Protein AF-A0A735I611-F1 (afdb_monomer_lite)

pLDDT: mean 88.87, std 7.79, range [66.56, 97.56]

Radius of gyration: 23.22 Å; chains: 1; bounding box: 45×21×59 Å

InterPro domains:
  IPR025948 HTH-like domain [PF13276] (1-38)
  IPR050900 Transposase IS3/IS150/IS904 [PTHR46889] (1-84)

Structure (mmCIF, N/CA/C/O backbone):
data_AF-A0A735I611-F1
#
_entry.id   AF-A0A735I611-F1
#
loop_
_atom_site.group_PDB
_atom_site.id
_atom_site.type_symbol
_atom_site.label_atom_id
_atom_site.label_alt_id
_atom_site.label_comp_id
_atom_site.label_asym_id
_atom_site.label_entity_id
_atom_site.label_seq_id
_atom_site.pdbx_PDB_ins_code
_atom_site.Cartn_x
_atom_site.Cartn_y
_atom_site.Cartn_z
_atom_site.occupancy
_atom_site.B_iso_or_equiv
_atom_site.auth_seq_id
_atom_site.auth_comp_id
_atom_site.auth_asym_id
_atom_site.auth_atom_id
_atom_site.pdbx_PDB_model_num
ATOM 1 N N . GLY A 1 1 ? -8.929 -3.965 10.930 1.00 89.56 1 GLY A N 1
ATOM 2 C CA . GLY A 1 1 ? -9.175 -4.982 11.978 1.00 89.56 1 GLY A CA 1
ATOM 3 C C . GLY A 1 1 ? -8.574 -4.505 13.278 1.00 89.56 1 GLY A C 1
ATOM 4 O O . GLY A 1 1 ? -7.835 -3.531 13.220 1.00 89.56 1 GLY A O 1
ATOM 5 N N . ALA A 1 2 ? -8.867 -5.158 14.407 1.00 94.44 2 ALA A N 1
ATOM 6 C CA . ALA A 1 2 ? -8.460 -4.665 15.729 1.00 94.44 2 ALA A CA 1
ATOM 7 C C . ALA A 1 2 ? -6.975 -4.248 15.830 1.00 94.44 2 ALA A C 1
ATOM 9 O O . ALA A 1 2 ? -6.760 -3.148 16.313 1.00 94.44 2 ALA A O 1
ATOM 10 N N . PRO A 1 3 ? -5.981 -4.998 15.297 1.00 95.12 3 PRO A N 1
ATOM 11 C CA . PRO A 1 3 ? -4.572 -4.589 15.380 1.00 95.12 3 PRO A CA 1
ATOM 12 C C . PRO A 1 3 ? -4.288 -3.234 14.719 1.00 95.12 3 PRO A C 1
ATOM 14 O O . PRO A 1 3 ? -3.865 -2.306 15.393 1.00 95.12 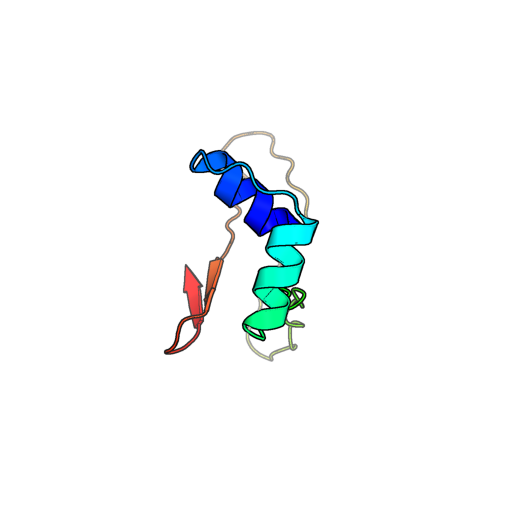3 PRO A O 1
ATOM 17 N N . ARG A 1 4 ? -4.641 -3.080 13.432 1.00 93.88 4 ARG A N 1
ATOM 18 C CA . ARG A 1 4 ? -4.440 -1.818 12.692 1.00 93.88 4 ARG A CA 1
ATOM 19 C C . ARG A 1 4 ? -5.147 -0.633 13.347 1.00 93.88 4 ARG A C 1
ATOM 21 O O . ARG A 1 4 ? -4.585 0.447 13.410 1.00 93.88 4 ARG A O 1
ATOM 28 N N . LEU A 1 5 ? -6.368 -0.851 13.840 1.00 94.81 5 LEU A N 1
ATOM 29 C CA . LEU A 1 5 ? -7.120 0.203 14.518 1.00 94.81 5 LEU A CA 1
ATOM 30 C C . LEU A 1 5 ? -6.470 0.577 15.858 1.00 94.81 5 LEU A C 1
ATOM 32 O O . LEU A 1 5 ? -6.468 1.741 16.228 1.00 94.81 5 LEU A O 1
ATOM 36 N N . THR A 1 6 ? -5.901 -0.388 16.586 1.00 96.88 6 THR A N 1
ATOM 37 C CA . THR A 1 6 ? -5.136 -0.104 17.806 1.00 96.88 6 THR A CA 1
ATOM 38 C C . THR A 1 6 ? -3.883 0.717 17.514 1.00 96.88 6 THR A C 1
ATOM 40 O O . THR A 1 6 ? -3.595 1.636 18.275 1.00 96.88 6 THR A O 1
ATOM 43 N N . ASP A 1 7 ? -3.161 0.430 16.431 1.00 96.94 7 ASP A N 1
ATOM 44 C CA . ASP A 1 7 ? -1.977 1.209 16.048 1.00 96.94 7 ASP A CA 1
ATOM 45 C C . ASP A 1 7 ? -2.344 2.651 15.663 1.00 96.94 7 ASP A C 1
ATOM 47 O O . ASP A 1 7 ? -1.679 3.595 16.082 1.00 96.94 7 ASP A O 1
ATOM 51 N N . GLU A 1 8 ? -3.454 2.836 14.949 1.00 96.62 8 GLU A N 1
ATOM 52 C CA . GLU A 1 8 ? -3.972 4.159 14.587 1.00 96.62 8 GLU A CA 1
ATOM 53 C C . GLU A 1 8 ? -4.458 4.953 15.811 1.00 96.62 8 GLU A C 1
ATOM 55 O O . GLU A 1 8 ? -4.129 6.127 15.964 1.00 96.62 8 GLU A O 1
ATOM 60 N N . LEU A 1 9 ? -5.160 4.299 16.744 1.00 96.62 9 LEU A N 1
ATOM 61 C CA . LEU A 1 9 ? -5.550 4.903 18.021 1.00 96.62 9 LEU A CA 1
ATOM 62 C C . LEU A 1 9 ? -4.324 5.335 18.838 1.00 96.62 9 LEU A C 1
ATOM 64 O O . LEU A 1 9 ? -4.327 6.428 19.400 1.00 96.62 9 LEU A O 1
ATOM 68 N N . ARG A 1 10 ? -3.253 4.529 18.852 1.00 97.50 10 ARG A N 1
ATOM 69 C CA . ARG A 1 10 ? -1.986 4.893 19.509 1.00 97.50 10 ARG A CA 1
ATOM 70 C C . ARG A 1 10 ? -1.331 6.106 18.864 1.00 97.50 10 ARG A C 1
ATOM 72 O O . ARG A 1 10 ? -0.853 6.970 19.591 1.00 97.50 10 ARG A O 1
ATOM 79 N N . ALA A 1 11 ? -1.335 6.194 17.534 1.00 97.38 11 ALA A N 1
ATOM 80 C CA . ALA A 1 11 ? -0.816 7.359 16.814 1.00 97.38 11 ALA A CA 1
ATOM 81 C C . ALA A 1 11 ? -1.595 8.646 17.145 1.00 97.38 11 ALA A C 1
ATOM 83 O O . ALA A 1 11 ? -1.023 9.730 17.142 1.00 97.38 11 ALA A O 1
ATOM 84 N N . GLN A 1 12 ? -2.878 8.522 17.495 1.00 97.06 12 GLN A N 1
ATOM 85 C CA . GLN A 1 12 ? -3.726 9.622 17.969 1.00 97.06 12 GLN A CA 1
ATOM 86 C C . GLN A 1 12 ? -3.606 9.888 19.485 1.00 97.06 12 GLN A C 1
ATOM 88 O O . GLN A 1 12 ? -4.344 10.709 20.022 1.00 97.06 12 GLN A O 1
ATOM 93 N N . GLY A 1 13 ? -2.703 9.198 20.192 1.00 97.56 13 GLY A N 1
ATOM 94 C CA . GLY A 1 13 ? -2.473 9.363 21.633 1.00 97.56 13 GLY A CA 1
ATOM 95 C C . GLY A 1 13 ? -3.348 8.488 22.537 1.00 97.56 13 GLY A C 1
ATOM 96 O O . GLY A 1 13 ? -3.194 8.520 23.757 1.00 97.56 13 GLY A O 1
ATOM 97 N N . TYR A 1 14 ? -4.229 7.658 21.977 1.00 96.75 14 TYR A N 1
ATOM 98 C CA . TYR A 1 14 ? -5.083 6.760 22.751 1.00 96.75 14 TYR A CA 1
ATOM 99 C C . TYR A 1 14 ? -4.412 5.406 22.993 1.00 96.75 14 TYR A C 1
ATOM 101 O O . TYR A 1 14 ? -4.150 4.630 22.070 1.00 96.75 14 TYR A O 1
ATOM 109 N N . GLN A 1 15 ? -4.196 5.062 24.262 1.00 95.31 15 GLN A N 1
ATOM 110 C CA . GLN A 1 15 ? -3.621 3.773 24.640 1.00 95.31 15 GLN A CA 1
ATOM 111 C C . GLN A 1 15 ? -4.704 2.763 25.028 1.00 95.31 15 GLN A C 1
ATOM 113 O O . GLN A 1 15 ? -5.151 2.699 26.170 1.00 95.31 15 GLN A O 1
ATOM 118 N N . PHE A 1 16 ? -5.096 1.921 24.071 1.00 96.25 16 PHE A N 1
ATOM 119 C CA . PHE A 1 16 ? -6.004 0.798 24.312 1.00 96.25 16 PHE A CA 1
ATOM 120 C C . PHE A 1 16 ? -5.335 -0.550 24.029 1.00 96.25 16 PHE A C 1
ATOM 122 O O . PHE A 1 16 ? -4.512 -0.691 23.124 1.00 96.25 16 PHE A O 1
ATOM 129 N N . ASN A 1 17 ? -5.728 -1.581 24.782 1.00 96.88 17 ASN A N 1
ATOM 130 C CA . ASN A 1 17 ? -5.354 -2.959 24.474 1.00 96.88 17 ASN A CA 1
ATOM 131 C C . ASN A 1 17 ? -6.112 -3.442 23.223 1.00 96.88 17 ASN A C 1
ATOM 133 O O . ASN A 1 17 ? -7.312 -3.193 23.074 1.00 96.88 17 ASN A O 1
ATOM 137 N N . VAL A 1 18 ? -5.440 -4.206 22.358 1.00 97.25 18 VAL A N 1
ATOM 138 C CA . VAL A 1 18 ? -6.035 -4.824 21.159 1.00 97.25 18 VAL A CA 1
ATOM 139 C C . VAL A 1 18 ? -7.296 -5.635 21.491 1.00 97.25 18 VAL A C 1
ATOM 141 O O . VAL A 1 18 ? -8.263 -5.605 20.731 1.00 97.25 18 VAL A O 1
ATOM 144 N N . LYS A 1 19 ? -7.347 -6.318 22.645 1.00 97.50 19 LYS A N 1
ATOM 145 C CA . LYS A 1 19 ? -8.529 -7.071 23.107 1.00 97.50 19 LYS A CA 1
ATOM 146 C C . LYS A 1 19 ? -9.731 -6.161 23.373 1.00 97.50 19 LYS A C 1
ATOM 148 O O . LYS A 1 19 ? -10.852 -6.530 23.021 1.00 97.50 19 LYS A O 1
ATOM 153 N N . THR A 1 20 ? -9.501 -4.975 23.936 1.00 97.19 20 THR A N 1
ATOM 154 C CA . THR A 1 20 ? -10.539 -3.963 24.189 1.00 97.19 20 THR A CA 1
ATOM 155 C C . THR A 1 20 ? -11.104 -3.442 22.875 1.00 97.19 20 THR A C 1
ATOM 157 O O . THR A 1 20 ? -12.320 -3.429 22.683 1.00 97.19 20 THR A O 1
ATOM 160 N N . VAL A 1 21 ? -10.229 -3.106 21.924 1.00 96.81 21 VAL A N 1
ATOM 161 C CA . VAL A 1 21 ? -10.632 -2.678 20.578 1.00 96.81 21 VAL A CA 1
ATOM 162 C C . VAL A 1 21 ? -11.404 -3.794 19.865 1.00 96.81 21 VAL A C 1
ATOM 164 O O . VAL A 1 21 ? -12.477 -3.554 19.319 1.00 96.81 21 VAL A O 1
ATOM 167 N N . ALA A 1 22 ? -10.934 -5.042 19.941 1.00 96.88 22 ALA A N 1
ATOM 168 C CA . ALA A 1 22 ? -11.618 -6.198 19.362 1.00 96.88 22 ALA A CA 1
ATOM 169 C C . ALA A 1 22 ? -12.988 -6.478 20.004 1.00 96.88 22 ALA A C 1
ATOM 171 O O . ALA A 1 22 ? -13.921 -6.887 19.315 1.00 96.88 22 ALA A O 1
ATOM 172 N N . ALA A 1 23 ? -13.133 -6.302 21.320 1.00 97.44 23 ALA A N 1
ATOM 173 C CA . ALA A 1 23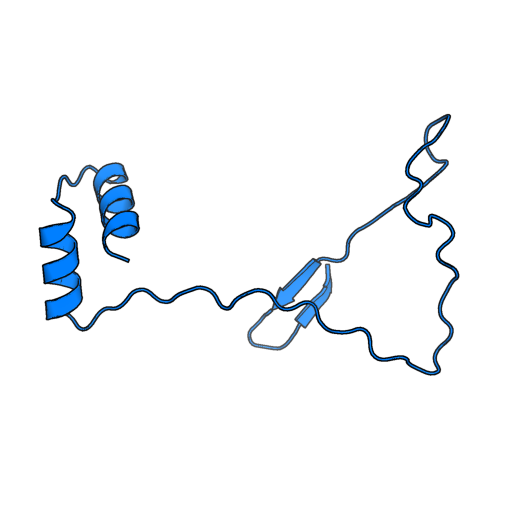 ? -14.423 -6.406 22.002 1.00 97.44 23 ALA A CA 1
ATOM 174 C C . ALA A 1 23 ? -15.374 -5.281 21.571 1.00 97.44 23 ALA A C 1
ATOM 176 O O . ALA A 1 23 ? -16.537 -5.547 21.283 1.00 97.44 23 ALA A O 1
ATOM 177 N N . SER A 1 24 ? -14.871 -4.050 21.447 1.00 96.50 24 SER A N 1
ATOM 178 C CA . SER A 1 24 ? -15.654 -2.909 20.970 1.00 96.50 24 SER A CA 1
ATOM 179 C C . SER A 1 24 ? -16.161 -3.113 19.540 1.00 96.50 24 SER A C 1
ATOM 181 O O . SER A 1 24 ? -17.354 -2.957 19.293 1.00 96.50 24 SER A O 1
ATOM 183 N N . LEU A 1 25 ? -15.287 -3.556 18.628 1.00 96.44 25 LEU A N 1
ATOM 184 C CA . LEU A 1 25 ? -15.661 -3.893 17.252 1.00 96.44 25 LEU A CA 1
ATOM 185 C C . LEU A 1 25 ? -16.764 -4.962 17.214 1.00 96.44 25 LEU A C 1
ATOM 187 O O . LEU A 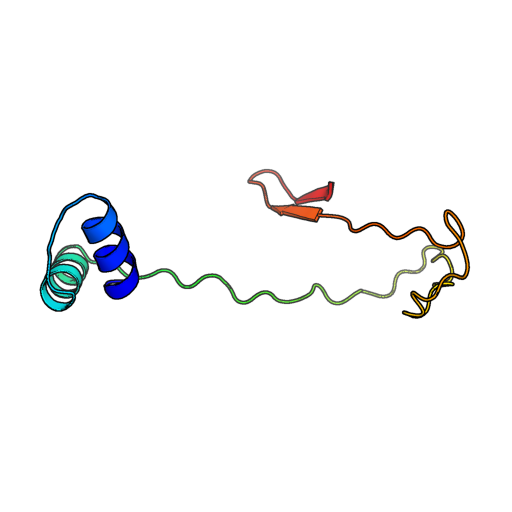1 25 ? -17.748 -4.792 16.503 1.00 96.44 25 LEU A O 1
ATOM 191 N N . ARG A 1 26 ? -16.648 -6.021 18.031 1.00 95.88 26 ARG A N 1
ATOM 192 C CA . ARG A 1 26 ? -17.670 -7.079 18.137 1.00 95.88 26 ARG A CA 1
ATOM 193 C C . ARG A 1 26 ? -19.012 -6.556 18.648 1.00 95.88 26 ARG A C 1
ATOM 195 O O . ARG A 1 26 ? -20.030 -6.870 18.044 1.00 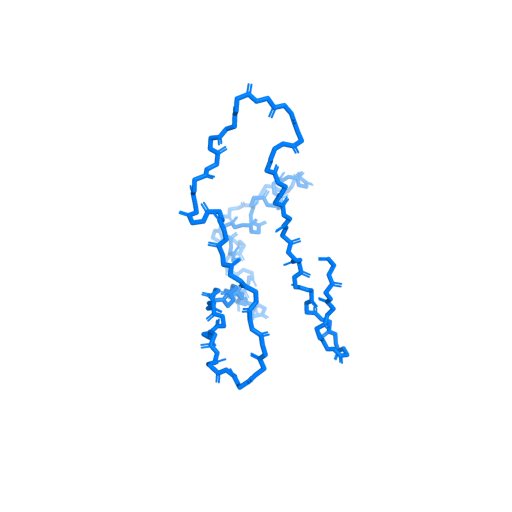95.88 26 ARG A O 1
ATOM 202 N N . ARG A 1 27 ? -19.018 -5.738 19.709 1.00 97.31 27 ARG A N 1
ATOM 203 C CA . ARG A 1 27 ? -20.251 -5.129 20.253 1.00 97.31 27 ARG A CA 1
ATOM 204 C C . ARG A 1 27 ? -20.978 -4.260 19.227 1.00 97.31 27 ARG A C 1
ATOM 206 O O . ARG A 1 27 ? -22.197 -4.206 19.243 1.00 97.31 27 ARG A O 1
ATOM 213 N N . GLN A 1 28 ? -20.232 -3.608 18.340 1.00 97.25 28 GLN A N 1
ATOM 214 C CA . GLN A 1 28 ? -20.773 -2.750 17.282 1.00 97.25 28 GLN A CA 1
ATOM 215 C C . GLN A 1 28 ? -21.070 -3.506 15.973 1.00 97.25 28 GLN A C 1
ATOM 217 O O . GLN A 1 28 ? -21.454 -2.888 14.985 1.00 97.25 28 GLN A O 1
ATOM 222 N N . GLY A 1 29 ? -20.839 -4.823 15.914 1.00 95.31 29 GLY A N 1
ATOM 223 C CA . GLY A 1 29 ? -20.980 -5.601 14.676 1.00 95.31 29 GLY A CA 1
ATOM 224 C C . GLY A 1 29 ? -19.972 -5.226 13.578 1.00 95.31 29 GLY A C 1
ATOM 225 O O . GLY A 1 29 ? -20.142 -5.599 12.416 1.00 95.31 29 GLY A O 1
ATOM 226 N N . LEU A 1 30 ? -18.905 -4.499 13.921 1.00 94.38 30 LEU A N 1
ATOM 227 C CA . LEU A 1 30 ? -17.884 -4.046 12.984 1.00 94.38 30 LEU A CA 1
ATOM 228 C C . LEU A 1 30 ? -16.864 -5.155 12.723 1.00 94.38 30 LEU A C 1
ATOM 230 O O . LEU A 1 30 ? -16.282 -5.744 13.636 1.00 94.38 30 LEU A O 1
ATOM 234 N N . ARG A 1 31 ? -16.584 -5.400 11.441 1.00 89.75 31 ARG A N 1
ATOM 235 C CA . ARG A 1 31 ? -15.591 -6.381 10.989 1.00 89.75 31 ARG A CA 1
ATOM 236 C C . ARG A 1 31 ? -14.588 -5.754 10.038 1.00 89.75 31 ARG A C 1
ATOM 238 O O . ARG A 1 31 ? -14.907 -4.847 9.274 1.00 89.75 31 ARG A O 1
ATOM 245 N N . ALA A 1 32 ? -13.359 -6.263 10.063 1.00 87.38 32 ALA A N 1
ATOM 246 C CA . ALA A 1 32 ? -12.343 -5.841 9.111 1.00 87.38 32 ALA A CA 1
ATOM 247 C C . ALA A 1 32 ? -12.773 -6.219 7.687 1.00 87.38 32 ALA A C 1
ATOM 249 O O . ALA A 1 32 ? -13.027 -7.390 7.411 1.00 87.38 32 ALA A O 1
ATOM 250 N N . LYS A 1 33 ? -12.805 -5.245 6.777 1.00 86.44 33 LYS A N 1
ATOM 251 C CA . LYS A 1 33 ? -12.946 -5.512 5.347 1.00 86.44 33 LYS A CA 1
ATOM 252 C C . LYS A 1 33 ? -11.562 -5.805 4.775 1.00 86.44 33 LYS A C 1
ATOM 254 O O . LYS A 1 33 ? -10.694 -4.935 4.784 1.00 86.44 33 LYS A O 1
ATOM 259 N N . ALA A 1 34 ? -11.339 -7.035 4.320 1.00 81.06 34 ALA A N 1
ATOM 260 C CA . ALA A 1 34 ? -10.142 -7.352 3.551 1.00 81.06 34 ALA A CA 1
ATOM 261 C C . ALA A 1 34 ? -10.207 -6.630 2.197 1.00 81.06 34 ALA A C 1
ATOM 263 O O . ALA A 1 34 ? -11.274 -6.562 1.578 1.00 81.06 34 ALA A O 1
ATOM 264 N N . SER A 1 35 ? -9.078 -6.091 1.733 1.00 77.25 35 SER A N 1
ATOM 265 C CA . SER A 1 35 ? -8.977 -5.625 0.353 1.00 77.25 35 SER A CA 1
ATOM 266 C C . SER A 1 35 ? -9.174 -6.816 -0.585 1.00 77.25 35 SER A C 1
ATOM 268 O O . SER A 1 35 ? -8.733 -7.936 -0.312 1.00 77.25 35 SER A O 1
ATOM 270 N N . ARG A 1 36 ? -9.881 -6.594 -1.697 1.00 78.88 36 ARG A N 1
ATOM 271 C CA . ARG A 1 36 ? -10.024 -7.622 -2.729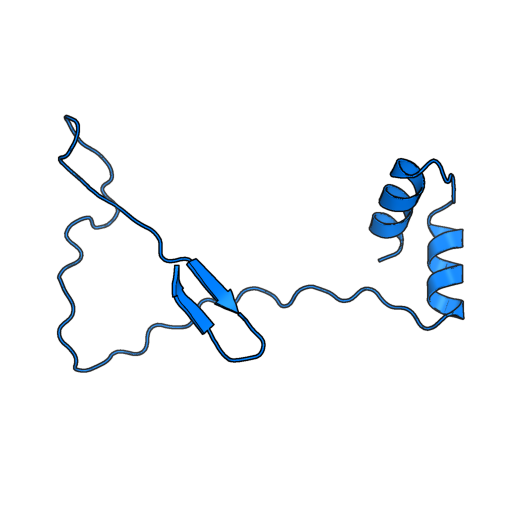 1.00 78.88 36 ARG A CA 1
ATOM 272 C C . ARG A 1 36 ? -8.631 -7.933 -3.269 1.00 78.88 36 ARG A C 1
ATOM 274 O O . ARG A 1 36 ? -7.920 -7.012 -3.663 1.00 78.88 36 ARG A O 1
ATOM 281 N N . ARG A 1 37 ? -8.253 -9.215 -3.307 1.00 79.38 37 ARG A N 1
ATOM 282 C CA . ARG A 1 37 ? -6.984 -9.639 -3.912 1.00 79.38 37 ARG A CA 1
ATOM 283 C C . ARG A 1 37 ? -6.917 -9.100 -5.342 1.00 79.38 37 ARG A C 1
ATOM 285 O O . ARG A 1 37 ? -7.862 -9.302 -6.109 1.00 79.38 37 ARG A O 1
ATOM 292 N N . PHE A 1 38 ? -5.821 -8.423 -5.677 1.00 76.62 38 PHE A N 1
ATOM 293 C CA . PHE A 1 38 ? -5.571 -7.992 -7.046 1.00 76.62 38 PHE A CA 1
ATOM 294 C C . PHE A 1 38 ? -5.586 -9.218 -7.962 1.00 76.62 38 PHE A C 1
ATOM 296 O O . PHE A 1 38 ? -4.960 -10.239 -7.667 1.00 76.62 38 PHE A O 1
ATOM 303 N N . ARG A 1 39 ? -6.355 -9.131 -9.044 1.00 74.38 39 ARG A N 1
ATOM 304 C CA . ARG A 1 39 ? -6.362 -10.116 -10.120 1.00 74.38 39 ARG A CA 1
ATOM 305 C C . ARG A 1 39 ? -6.010 -9.353 -11.391 1.00 74.38 39 ARG A C 1
ATOM 307 O O . ARG A 1 39 ? -6.798 -8.473 -11.746 1.00 74.38 39 ARG A O 1
ATOM 314 N N . PRO A 1 40 ? -4.869 -9.646 -12.037 1.00 68.12 40 PRO A N 1
ATOM 315 C CA . PRO A 1 40 ? -4.565 -9.039 -13.319 1.00 68.12 40 PRO A CA 1
ATOM 316 C C . PRO A 1 40 ? -5.693 -9.376 -14.293 1.00 68.12 40 PRO A C 1
ATOM 318 O O . PRO A 1 40 ? -6.187 -10.507 -14.319 1.00 68.12 40 PRO A O 1
ATOM 321 N N . VAL A 1 41 ? -6.144 -8.378 -15.049 1.00 73.19 41 VAL A N 1
ATOM 322 C CA . VAL A 1 41 ? -7.096 -8.607 -16.134 1.00 73.19 41 VAL A CA 1
ATOM 323 C C . VAL A 1 41 ? -6.359 -9.450 -17.171 1.00 73.19 41 VAL A C 1
ATOM 325 O O . VAL A 1 41 ? -5.313 -9.034 -17.665 1.00 73.19 41 VAL A O 1
ATOM 328 N N . SER A 1 42 ? -6.846 -10.658 -17.464 1.00 66.56 42 SER A N 1
ATOM 329 C CA . SER A 1 42 ? -6.254 -11.460 -18.530 1.00 66.56 42 SER A CA 1
ATOM 330 C C . SER A 1 42 ? -6.470 -10.738 -19.854 1.00 66.56 42 SER A C 1
ATOM 332 O O . SER A 1 42 ? -7.607 -10.453 -20.241 1.00 66.56 42 SER A O 1
ATOM 334 N N . TYR A 1 43 ? -5.370 -10.426 -20.537 1.00 71.44 43 TYR A N 1
ATOM 335 C CA . TYR A 1 43 ? -5.407 -9.892 -21.890 1.00 71.44 43 TYR A CA 1
ATOM 336 C C . TYR A 1 43 ? -6.234 -10.836 -22.771 1.00 71.44 43 TYR A C 1
ATOM 338 O O . TYR A 1 43 ? -5.903 -12.014 -22.927 1.00 71.44 43 TYR A O 1
ATOM 346 N N . ARG A 1 44 ? -7.343 -10.334 -23.317 1.00 74.75 44 ARG A N 1
ATOM 347 C CA . ARG A 1 44 ? -8.109 -11.053 -24.334 1.00 74.75 44 ARG A CA 1
ATOM 348 C C . ARG A 1 44 ? -7.476 -10.729 -25.680 1.00 74.75 44 ARG A C 1
ATOM 350 O O . ARG A 1 44 ? -7.370 -9.554 -26.022 1.00 74.75 44 ARG A O 1
ATOM 357 N N . LYS A 1 45 ? -7.080 -11.756 -26.440 1.00 74.44 45 LYS A N 1
ATOM 358 C CA . LYS A 1 45 ? -6.641 -11.568 -27.829 1.00 74.44 45 LYS A CA 1
ATOM 359 C C . LYS A 1 45 ? -7.743 -10.834 -28.591 1.00 74.44 45 LYS A C 1
ATOM 361 O O . LYS A 1 45 ? -8.881 -11.295 -28.625 1.00 74.44 45 LYS A O 1
ATOM 366 N N . HIS A 1 46 ? -7.390 -9.702 -29.178 1.00 80.44 46 HIS A N 1
ATOM 367 C CA . HIS A 1 46 ? -8.254 -8.926 -30.055 1.00 80.44 46 HIS A CA 1
ATOM 368 C C . HIS A 1 46 ? -7.667 -8.909 -31.467 1.00 80.44 46 HIS A C 1
ATOM 370 O O . HIS A 1 46 ? -6.459 -9.049 -31.638 1.00 80.44 46 HIS A O 1
ATOM 376 N N . GLY A 1 47 ? -8.515 -8.717 -32.478 1.00 82.12 47 GLY A N 1
ATOM 377 C CA . GLY A 1 47 ? -8.088 -8.625 -33.881 1.00 82.12 47 GLY A CA 1
ATOM 378 C C . GLY A 1 47 ? -7.507 -7.265 -34.285 1.00 82.12 47 GLY A C 1
ATOM 379 O O . GLY A 1 47 ? -7.156 -7.085 -35.445 1.00 82.12 47 GLY A O 1
ATOM 380 N N . LEU A 1 48 ? -7.437 -6.297 -33.363 1.00 85.19 48 LEU A N 1
ATOM 381 C CA . LEU A 1 48 ? -6.841 -4.986 -33.635 1.00 85.19 48 LEU A CA 1
ATOM 382 C C . LEU A 1 48 ? -5.311 -5.093 -33.752 1.00 85.19 48 LEU A C 1
ATOM 384 O O . LEU A 1 48 ? -4.728 -5.922 -33.044 1.00 85.19 48 LEU A O 1
ATOM 388 N N . PRO A 1 49 ? -4.660 -4.247 -34.576 1.00 83.75 49 PRO A N 1
ATOM 389 C CA . PRO A 1 49 ? -3.206 -4.188 -34.666 1.00 83.75 49 PRO A CA 1
ATOM 390 C C . PRO A 1 49 ? -2.563 -3.985 -33.291 1.00 83.75 49 PRO A C 1
ATOM 392 O O . PRO A 1 49 ? -2.973 -3.116 -32.522 1.00 83.75 49 PRO A O 1
ATOM 395 N N . VAL A 1 50 ? -1.552 -4.795 -32.988 1.00 82.00 50 VAL A N 1
ATOM 396 C CA . VAL A 1 50 ? -0.734 -4.683 -31.777 1.00 82.00 50 VAL A CA 1
ATOM 397 C C . VAL A 1 50 ? 0.678 -4.332 -32.220 1.00 82.00 50 VAL A C 1
ATOM 399 O O . VAL A 1 50 ? 1.265 -5.062 -33.017 1.00 82.00 50 VAL A O 1
ATOM 402 N N . SER A 1 51 ? 1.218 -3.226 -31.714 1.00 83.69 51 SER A N 1
ATOM 403 C CA . SER A 1 51 ? 2.619 -2.866 -31.941 1.00 83.69 51 SER A CA 1
ATOM 404 C C . SER A 1 51 ? 3.546 -3.913 -31.326 1.00 83.69 51 SER A C 1
ATOM 406 O O . SER A 1 51 ? 3.273 -4.440 -30.245 1.00 83.69 51 SER A O 1
ATOM 408 N N . GLU A 1 52 ? 4.657 -4.212 -31.997 1.00 86.44 52 GLU A N 1
ATOM 409 C CA . GLU A 1 52 ? 5.636 -5.163 -31.476 1.00 86.44 52 GLU A CA 1
ATOM 410 C C . GLU A 1 52 ? 6.221 -4.674 -30.139 1.00 86.44 52 GLU A C 1
ATOM 412 O O . GLU A 1 52 ? 6.596 -3.510 -29.987 1.00 86.44 52 GLU A O 1
ATOM 417 N N . ASN A 1 53 ? 6.336 -5.579 -29.160 1.00 86.81 53 ASN A N 1
ATOM 418 C CA . ASN A 1 53 ? 7.103 -5.312 -27.947 1.00 86.81 53 ASN A CA 1
ATOM 419 C C . ASN A 1 53 ? 8.602 -5.384 -28.272 1.00 86.81 53 ASN A C 1
ATOM 421 O O . ASN A 1 53 ? 9.210 -6.452 -28.183 1.00 86.81 53 ASN A O 1
ATOM 425 N N . LEU A 1 54 ? 9.178 -4.240 -28.638 1.00 88.50 54 LEU A N 1
ATOM 426 C CA . LEU A 1 54 ? 10.600 -4.103 -28.966 1.00 88.50 54 LEU A CA 1
ATOM 427 C C . LEU A 1 54 ? 11.513 -4.248 -27.741 1.00 88.50 54 LEU A C 1
ATOM 429 O O . LEU A 1 54 ? 12.673 -4.620 -27.880 1.00 88.50 54 LEU A O 1
ATOM 433 N N . LEU A 1 55 ? 10.994 -3.967 -26.541 1.00 88.88 55 LEU A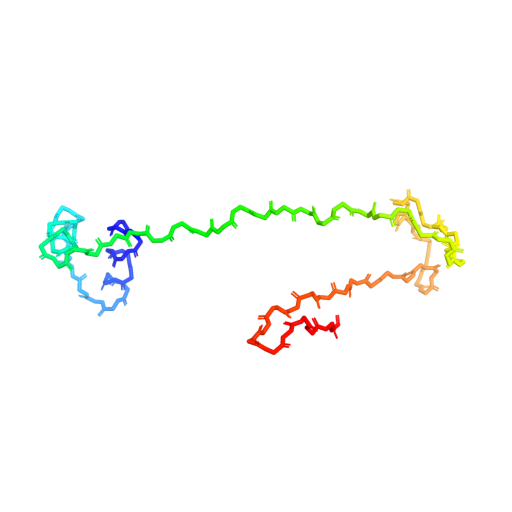 N 1
ATOM 434 C CA . LEU A 1 55 ? 11.789 -3.941 -25.316 1.00 88.88 55 LEU A CA 1
ATOM 435 C C . LEU A 1 55 ? 12.072 -5.349 -24.789 1.00 88.88 55 LEU A C 1
ATOM 437 O O . LEU A 1 55 ? 13.163 -5.607 -24.306 1.00 88.88 55 LEU A O 1
ATOM 441 N N . LYS A 1 56 ? 11.086 -6.259 -24.841 1.00 88.81 56 LYS A N 1
ATOM 442 C CA . LYS A 1 56 ? 11.196 -7.653 -24.351 1.00 88.81 56 LYS A CA 1
ATOM 443 C C . LYS A 1 56 ? 11.823 -7.777 -22.946 1.00 88.81 56 LYS A C 1
ATOM 445 O O . LYS A 1 56 ? 12.494 -8.758 -22.656 1.00 88.81 56 LYS A O 1
ATOM 450 N N . GLN A 1 57 ? 11.568 -6.791 -22.075 1.00 87.94 57 GLN A N 1
ATOM 451 C CA . GLN A 1 57 ? 12.157 -6.647 -20.729 1.00 87.94 57 GLN A CA 1
ATOM 452 C C . GLN A 1 57 ? 13.684 -6.444 -20.684 1.00 87.94 57 GLN A C 1
ATOM 454 O O . GLN A 1 57 ? 14.277 -6.491 -19.610 1.00 87.94 57 GLN A O 1
ATOM 459 N N . ASP A 1 58 ? 14.328 -6.161 -21.813 1.00 92.62 58 ASP A N 1
ATOM 460 C CA . ASP A 1 58 ? 15.691 -5.650 -21.836 1.00 92.62 58 ASP A CA 1
ATOM 461 C C . ASP A 1 58 ? 15.675 -4.139 -21.557 1.00 92.62 58 ASP A C 1
ATOM 463 O O . ASP A 1 58 ? 15.381 -3.317 -22.429 1.00 92.62 58 ASP A O 1
ATOM 467 N N . PHE A 1 59 ? 16.014 -3.769 -20.324 1.00 89.56 59 PHE A N 1
ATOM 468 C CA . PHE A 1 59 ? 16.089 -2.377 -19.875 1.00 89.56 59 PHE A CA 1
ATOM 469 C C . PHE A 1 59 ? 17.494 -1.770 -19.988 1.00 89.56 59 PHE A C 1
ATOM 471 O O . PHE A 1 59 ? 17.675 -0.605 -19.640 1.00 89.56 59 PHE A O 1
ATOM 478 N N . TYR A 1 60 ? 18.492 -2.520 -20.469 1.00 93.81 60 TYR A N 1
ATOM 479 C CA . TYR A 1 60 ? 19.845 -1.991 -20.620 1.00 93.81 60 TYR A CA 1
ATOM 480 C C . TYR A 1 60 ? 19.894 -0.920 -21.721 1.00 93.81 60 TYR A C 1
ATOM 482 O O . TYR A 1 60 ? 19.372 -1.125 -22.817 1.00 93.81 60 TYR A O 1
ATOM 490 N N . ALA A 1 61 ? 20.539 0.214 -21.448 1.00 93.75 61 ALA A N 1
ATOM 491 C CA . ALA A 1 61 ? 20.791 1.284 -22.410 1.00 93.75 61 ALA A CA 1
ATOM 492 C C . ALA A 1 61 ? 22.216 1.820 -22.214 1.00 93.75 61 ALA A C 1
ATOM 494 O O . ALA A 1 61 ? 22.670 1.970 -21.080 1.00 93.75 61 ALA A O 1
ATOM 495 N N . SER A 1 62 ? 22.923 2.109 -23.310 1.00 95.81 62 SER A N 1
ATOM 496 C CA . SER A 1 62 ? 24.288 2.655 -23.281 1.00 95.81 62 SER A CA 1
ATOM 497 C C . SER A 1 62 ? 24.325 4.180 -23.142 1.00 95.81 62 SER A C 1
ATOM 499 O O . SER A 1 62 ? 25.383 4.749 -22.883 1.00 95.81 62 SER A O 1
ATOM 501 N N . GLY A 1 63 ? 23.178 4.847 -23.292 1.00 95.56 63 GLY A N 1
ATOM 502 C CA . GLY A 1 63 ? 23.034 6.288 -23.134 1.00 95.56 63 GLY A CA 1
ATOM 503 C C . GLY A 1 63 ? 21.576 6.722 -22.940 1.00 95.56 63 GLY A C 1
ATOM 504 O O . GLY A 1 63 ? 20.656 5.910 -23.082 1.00 95.56 63 GLY A O 1
ATOM 505 N N . PRO A 1 64 ? 21.343 8.004 -22.608 1.00 94.06 64 PRO A N 1
ATOM 506 C CA . PRO A 1 64 ? 19.998 8.547 -22.441 1.00 94.06 64 PRO A CA 1
ATOM 507 C C . PRO A 1 64 ? 19.193 8.490 -23.749 1.00 94.06 64 PRO A C 1
ATOM 509 O O . PRO A 1 64 ? 19.752 8.432 -24.842 1.00 94.06 64 PRO A O 1
ATOM 512 N N . ASN A 1 65 ? 17.864 8.543 -23.635 1.00 91.81 65 ASN A N 1
ATOM 513 C CA . ASN A 1 65 ? 16.912 8.603 -24.756 1.00 91.81 65 ASN A CA 1
ATOM 514 C C . ASN A 1 65 ? 16.904 7.402 -25.725 1.00 91.81 65 ASN A C 1
ATOM 516 O O . ASN A 1 65 ? 16.297 7.498 -26.789 1.00 91.81 65 ASN A O 1
ATOM 520 N N . GLN A 1 66 ? 17.505 6.264 -25.370 1.00 93.81 66 GLN A N 1
ATOM 521 C CA . GLN A 1 66 ? 17.506 5.060 -26.218 1.00 93.81 66 GLN A CA 1
ATOM 522 C C . GLN A 1 66 ? 16.290 4.151 -26.004 1.00 93.81 66 GLN A C 1
ATOM 524 O O . GLN A 1 66 ? 15.860 3.457 -26.922 1.00 93.81 66 GLN A O 1
ATOM 529 N N . LYS A 1 67 ? 15.736 4.141 -24.789 1.00 92.56 67 LYS A N 1
ATOM 530 C CA . LYS A 1 67 ? 14.575 3.334 -24.404 1.00 92.56 67 LYS A CA 1
ATOM 531 C C . LYS A 1 67 ? 13.656 4.191 -23.541 1.00 92.56 67 LYS A C 1
ATOM 533 O O . LYS A 1 67 ? 14.109 4.801 -22.577 1.00 92.56 67 LYS A O 1
ATOM 538 N N . TRP A 1 68 ? 12.378 4.232 -23.904 1.00 89.06 68 TRP A N 1
ATOM 539 C CA . TRP A 1 68 ? 11.339 4.974 -23.195 1.00 89.06 68 TRP A CA 1
ATOM 540 C C . TRP A 1 68 ? 10.272 3.983 -22.755 1.00 89.06 68 TRP A C 1
ATOM 542 O O . TRP A 1 68 ? 9.787 3.189 -23.560 1.00 89.06 68 TRP A O 1
ATOM 552 N N . VAL A 1 69 ? 9.932 4.010 -21.472 1.00 87.44 69 VAL A N 1
ATOM 553 C CA . VAL A 1 69 ? 8.922 3.130 -20.883 1.00 87.44 69 VAL A CA 1
ATOM 554 C C . VAL A 1 69 ? 7.992 3.998 -20.051 1.00 87.44 69 VAL A C 1
ATOM 556 O O . VAL A 1 69 ? 8.451 4.885 -19.335 1.00 87.44 69 VAL A O 1
ATOM 559 N N . GLY A 1 70 ? 6.695 3.743 -20.160 1.00 85.25 70 GLY A N 1
ATOM 560 C CA . GLY A 1 70 ? 5.664 4.353 -19.333 1.00 85.25 70 GLY A CA 1
ATOM 561 C C . GLY A 1 70 ? 4.744 3.273 -18.780 1.00 85.25 70 GLY A C 1
ATOM 562 O O . GLY A 1 70 ? 4.658 2.179 -19.340 1.00 85.25 70 GLY A O 1
ATOM 563 N N . ASP A 1 71 ? 4.075 3.587 -17.682 1.00 84.88 71 ASP A N 1
ATOM 564 C CA . ASP A 1 71 ? 2.979 2.787 -17.142 1.00 84.88 71 ASP A CA 1
ATOM 565 C C . ASP A 1 71 ? 1.665 3.549 -17.342 1.00 84.88 71 ASP A C 1
ATOM 567 O O . ASP A 1 71 ? 1.674 4.777 -17.412 1.00 84.88 71 ASP A O 1
ATOM 571 N N . ILE A 1 72 ? 0.553 2.819 -17.445 1.00 83.81 72 ILE A N 1
ATOM 572 C CA . ILE A 1 72 ? -0.790 3.405 -17.450 1.00 83.81 72 ILE A CA 1
ATOM 573 C C . ILE A 1 72 ? -1.444 3.043 -16.127 1.00 83.81 72 ILE A C 1
ATOM 575 O O . ILE A 1 72 ? -1.630 1.865 -15.808 1.00 83.81 72 ILE A O 1
ATOM 579 N N . THR A 1 73 ? -1.858 4.057 -15.380 1.00 82.62 73 THR A N 1
ATOM 580 C CA . THR A 1 73 ? -2.532 3.864 -14.103 1.00 82.62 73 THR A CA 1
ATOM 581 C C . THR A 1 73 ? -4.038 3.728 -14.313 1.00 82.62 73 THR A C 1
ATOM 583 O O . THR A 1 73 ? -4.702 4.607 -14.859 1.00 82.62 73 THR A O 1
ATOM 586 N N . TYR A 1 74 ? -4.605 2.626 -13.819 1.00 85.31 74 TYR A N 1
ATOM 587 C CA . TYR A 1 74 ? -6.041 2.350 -13.877 1.00 85.31 74 TYR A CA 1
ATOM 588 C C . TYR A 1 74 ? -6.715 2.789 -12.576 1.00 85.31 74 TYR A C 1
ATOM 590 O O . TYR A 1 74 ? -6.553 2.151 -11.531 1.00 85.31 74 TYR A O 1
ATOM 598 N N . LEU A 1 75 ? -7.525 3.843 -12.636 1.00 85.81 75 LEU A N 1
ATOM 599 C CA . LEU A 1 75 ? -8.269 4.356 -11.488 1.00 85.81 75 LEU A CA 1
ATOM 600 C C . LEU A 1 75 ? -9.735 3.930 -11.578 1.00 85.81 75 LEU A C 1
ATOM 602 O O . LEU A 1 75 ? -10.447 4.272 -12.522 1.00 85.81 75 LEU A O 1
ATOM 606 N N . ARG A 1 76 ? -10.212 3.176 -10.581 1.00 85.44 76 ARG A N 1
ATOM 607 C CA . ARG A 1 76 ? -11.627 2.791 -10.494 1.00 85.44 76 ARG A CA 1
ATOM 608 C C . ARG A 1 76 ? -12.430 3.912 -9.839 1.00 85.44 76 ARG A C 1
ATOM 610 O O . ARG A 1 76 ? -12.232 4.185 -8.658 1.00 85.44 76 ARG A O 1
ATOM 617 N N . THR A 1 77 ? -13.379 4.488 -10.568 1.00 88.62 77 THR A N 1
ATOM 618 C CA . THR A 1 77 ? -14.328 5.492 -10.058 1.00 88.62 77 THR A CA 1
ATOM 619 C C . THR A 1 77 ? -15.752 4.929 -10.004 1.00 88.62 77 THR A C 1
ATOM 621 O O . THR A 1 77 ? -16.000 3.795 -10.426 1.00 88.62 77 THR A O 1
ATOM 624 N N . GLY A 1 78 ? -16.701 5.707 -9.468 1.00 87.00 78 GLY A N 1
ATOM 625 C CA . GLY A 1 78 ? -18.129 5.364 -9.505 1.00 87.00 78 GLY A CA 1
ATOM 626 C C . GLY A 1 78 ? -18.706 5.324 -10.925 1.00 87.00 78 GLY A C 1
ATOM 627 O O . GLY A 1 78 ? -19.610 4.539 -11.191 1.00 87.00 78 GLY A O 1
ATOM 628 N N . GLU A 1 79 ? -18.129 6.097 -11.845 1.00 90.56 79 GLU A N 1
ATOM 629 C CA . GLU A 1 79 ? -18.601 6.248 -13.227 1.00 90.56 79 GLU A CA 1
ATOM 630 C C . GLU A 1 79 ? -17.920 5.281 -14.203 1.00 90.56 79 GLU A C 1
ATOM 632 O O . GLU A 1 79 ? -18.426 5.033 -15.293 1.00 90.56 79 GLU A O 1
ATOM 637 N N . GLY A 1 80 ? -16.784 4.686 -13.832 1.00 87.94 80 GLY A N 1
ATOM 638 C CA . GLY A 1 80 ? -16.056 3.821 -14.753 1.00 87.94 80 GLY A CA 1
ATOM 639 C C . GLY A 1 80 ? -14.608 3.581 -14.359 1.00 87.94 80 GLY A C 1
ATOM 640 O O . GLY A 1 80 ? -14.251 3.602 -13.179 1.00 87.94 80 GLY A O 1
ATOM 641 N N . TRP A 1 81 ? -13.794 3.283 -15.365 1.00 87.56 81 TRP A N 1
ATOM 642 C CA . TRP A 1 81 ? -12.340 3.276 -15.262 1.00 87.56 81 TRP A CA 1
ATOM 643 C C . TRP A 1 81 ? -11.808 4.552 -15.901 1.00 87.56 81 TRP A C 1
ATOM 645 O O . TRP A 1 81 ? -12.188 4.871 -17.026 1.00 87.56 81 TRP A O 1
ATOM 655 N N . LEU A 1 82 ? -10.937 5.253 -15.184 1.00 87.44 82 LEU A N 1
ATOM 656 C CA . LEU A 1 82 ? -10.107 6.315 -15.737 1.00 87.44 82 LEU A CA 1
ATOM 657 C C . LEU A 1 82 ? -8.699 5.769 -15.982 1.00 87.44 82 LEU A C 1
ATOM 659 O O . LEU A 1 82 ? -8.230 4.897 -15.242 1.00 87.44 82 LEU A O 1
ATOM 663 N N . TYR A 1 83 ? -8.055 6.290 -17.021 1.00 86.69 83 TYR A N 1
ATOM 664 C CA . TYR A 1 83 ? -6.725 5.897 -17.475 1.00 86.69 83 TYR A CA 1
ATOM 665 C C . TYR A 1 83 ? -5.836 7.143 -17.402 1.00 86.69 83 TYR A C 1
ATOM 667 O O . TYR A 1 83 ? -6.178 8.150 -18.024 1.00 86.69 83 TYR A O 1
ATOM 675 N N . LEU A 1 84 ? -4.769 7.089 -16.599 1.00 76.38 84 LEU A N 1
ATOM 676 C CA . LEU A 1 84 ? -3.760 8.145 -16.443 1.00 76.38 84 LEU A CA 1
ATOM 677 C C . LEU A 1 84 ? -2.415 7.673 -16.992 1.00 76.38 84 LEU A C 1
ATOM 679 O O . LEU A 1 84 ? -2.073 6.499 -16.714 1.00 76.38 84 LEU A O 1
#

Organism: Salmonella typhimurium (NCBI:txid90371)

Secondary structure (DSSP, 8-state):
-HHHHHHHHHHTT----HHHHHHHHHHTT----PPPPP-PPPPPP-SS-----SSTT----SSTTS-------EEE-SS-EEE-

Sequence (84 aa):
GAPRLTDELRAQGYQFNVKTVAASLRRQGLRAKASRRFRPVSYRKHGLPVSENLLKQDFYASGPNQKWVGDITYLRTGEGWLYL

Foldseek 3Di:
DLVVVQVVCVVVVHHDDSVVSVVVCVVVVHDDDDDDPDDPDPDDDDPDDDDDPPCPVVPDDPDPPPDDDDDWDWDDDPVGTDTD